Protein AF-A0A734VFA7-F1 (afdb_monomer_lite)

pLDDT: mean 78.14, std 20.16, range [33.31, 98.0]

Structure (mmCIF, N/CA/C/O backbone):
data_AF-A0A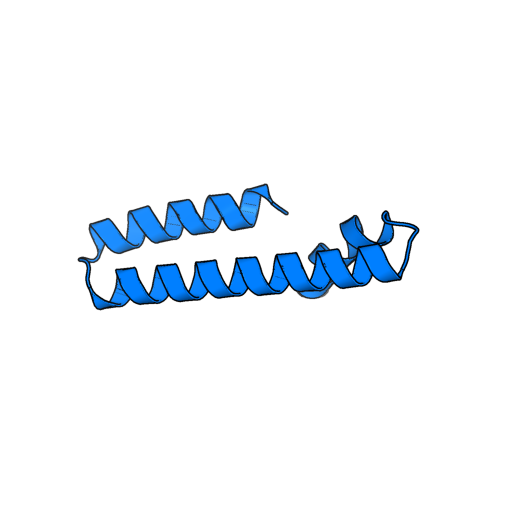734VFA7-F1
#
_entry.id   AF-A0A734VFA7-F1
#
loop_
_atom_site.group_PDB
_atom_site.id
_atom_site.type_symbol
_atom_site.label_atom_id
_atom_site.label_alt_id
_atom_site.label_comp_id
_atom_site.label_asym_id
_atom_site.label_entity_id
_atom_site.label_seq_id
_atom_site.pdbx_PDB_ins_code
_atom_site.Cartn_x
_atom_site.Cartn_y
_atom_site.Cartn_z
_atom_site.occupancy
_atom_site.B_iso_or_equiv
_atom_site.auth_seq_id
_atom_site.auth_comp_id
_atom_site.auth_asym_id
_atom_site.auth_atom_id
_atom_site.pdbx_PDB_model_num
ATOM 1 N N . MET A 1 1 ? 10.614 35.988 -0.028 1.00 33.31 1 MET A N 1
ATOM 2 C CA . MET A 1 1 ? 9.431 35.569 -0.805 1.00 33.31 1 MET A CA 1
ATOM 3 C C . MET A 1 1 ? 9.546 34.070 -0.993 1.00 33.31 1 MET A C 1
ATOM 5 O O . MET A 1 1 ? 10.521 33.631 -1.583 1.00 33.31 1 MET A O 1
ATOM 9 N N . LEU A 1 2 ? 8.661 33.310 -0.349 1.00 34.25 2 LEU A N 1
ATOM 10 C CA . LEU A 1 2 ? 8.683 31.847 -0.326 1.00 34.25 2 LEU A CA 1
ATOM 11 C C . LEU A 1 2 ? 8.197 31.344 -1.687 1.00 34.25 2 LEU A C 1
ATOM 13 O O . LEU A 1 2 ? 7.026 31.504 -2.023 1.00 34.25 2 LEU A O 1
ATOM 17 N N . THR A 1 3 ? 9.108 30.823 -2.501 1.00 38.88 3 THR A N 1
ATOM 18 C CA . THR A 1 3 ? 8.775 30.210 -3.784 1.00 38.88 3 THR A CA 1
ATOM 19 C C . THR A 1 3 ? 7.971 28.942 -3.518 1.00 38.88 3 THR A C 1
ATOM 21 O O . THR A 1 3 ? 8.451 28.027 -2.854 1.00 38.88 3 THR A O 1
ATOM 24 N N . ASN A 1 4 ? 6.734 28.923 -4.019 1.00 45.03 4 ASN A N 1
ATOM 25 C CA . ASN A 1 4 ? 5.861 27.758 -4.060 1.00 45.03 4 ASN A CA 1
ATOM 26 C C . ASN A 1 4 ? 6.626 26.568 -4.649 1.00 45.03 4 ASN A C 1
ATOM 28 O O . ASN A 1 4 ? 6.870 26.523 -5.855 1.00 45.03 4 ASN A O 1
ATOM 32 N N . ALA A 1 5 ? 6.989 25.607 -3.799 1.00 45.41 5 ALA A N 1
ATOM 33 C CA . ALA A 1 5 ? 7.328 24.270 -4.244 1.00 45.41 5 ALA A CA 1
ATOM 34 C C . ALA A 1 5 ? 6.058 23.704 -4.887 1.00 45.41 5 ALA A C 1
ATOM 36 O O . ALA A 1 5 ? 5.090 23.374 -4.200 1.00 45.41 5 ALA A O 1
ATOM 37 N N . ASN A 1 6 ? 6.032 23.724 -6.221 1.00 47.56 6 ASN A N 1
ATOM 38 C CA . ASN A 1 6 ? 5.017 23.068 -7.026 1.00 47.56 6 ASN A CA 1
ATOM 39 C C . ASN A 1 6 ? 4.747 21.685 -6.438 1.00 47.56 6 ASN A C 1
ATOM 41 O O . ASN A 1 6 ? 5.689 20.958 -6.132 1.00 47.56 6 ASN A O 1
ATOM 45 N N . LYS A 1 7 ? 3.461 21.354 -6.288 1.00 46.66 7 LYS A N 1
ATOM 46 C CA . LYS A 1 7 ? 2.973 20.000 -6.029 1.00 46.66 7 LYS A CA 1
ATOM 47 C C . LYS A 1 7 ? 3.745 19.029 -6.919 1.00 46.66 7 LYS A C 1
ATOM 49 O O . LYS A 1 7 ? 3.457 18.936 -8.107 1.00 46.66 7 LYS A O 1
ATOM 54 N N . ILE A 1 8 ? 4.726 18.348 -6.342 1.00 46.81 8 ILE A N 1
ATOM 55 C CA . ILE A 1 8 ? 5.349 17.190 -6.961 1.00 46.81 8 ILE A CA 1
ATOM 56 C C . ILE A 1 8 ? 4.237 16.145 -6.937 1.00 46.81 8 ILE A C 1
ATOM 58 O O . ILE A 1 8 ? 3.833 15.697 -5.862 1.00 46.81 8 ILE A O 1
ATOM 62 N N . ASN A 1 9 ? 3.634 15.859 -8.092 1.00 48.94 9 ASN A N 1
ATOM 63 C CA . ASN A 1 9 ? 2.660 14.778 -8.153 1.00 48.94 9 ASN A CA 1
ATOM 64 C C . ASN A 1 9 ? 3.425 13.489 -7.852 1.00 48.94 9 ASN A C 1
ATOM 66 O O . ASN A 1 9 ? 4.553 13.340 -8.308 1.00 48.94 9 ASN A O 1
ATOM 70 N N . ALA A 1 10 ? 2.842 12.547 -7.109 1.00 50.28 10 ALA A N 1
ATOM 71 C CA . ALA A 1 10 ? 3.506 11.269 -6.822 1.00 50.28 10 ALA A CA 1
ATOM 72 C C . ALA A 1 10 ? 4.037 10.597 -8.109 1.00 50.28 10 ALA A C 1
ATOM 74 O O . ALA A 1 10 ? 5.116 10.018 -8.112 1.00 50.28 10 ALA A O 1
ATOM 75 N N . VAL A 1 11 ? 3.329 10.797 -9.229 1.00 48.00 11 VAL A N 1
ATOM 76 C CA . VAL A 1 11 ? 3.731 10.407 -10.590 1.00 48.00 11 VAL A CA 1
ATOM 77 C C . VAL A 1 11 ? 5.120 10.937 -10.988 1.00 48.00 11 VAL A C 1
ATOM 79 O O . VAL A 1 11 ? 5.897 10.182 -11.564 1.00 48.00 11 VAL A O 1
ATOM 82 N N . ASP A 1 12 ? 5.464 12.182 -10.640 1.00 46.06 12 ASP A N 1
ATOM 83 C CA . ASP A 1 12 ? 6.758 12.804 -10.964 1.00 46.06 12 ASP A CA 1
ATOM 84 C C . ASP A 1 12 ? 7.921 12.159 -10.178 1.00 46.06 12 ASP A C 1
ATOM 86 O O . ASP A 1 12 ? 9.034 12.015 -10.701 1.00 46.06 12 ASP A O 1
ATOM 90 N N . VAL A 1 13 ? 7.665 11.703 -8.943 1.00 53.06 13 VAL A N 1
ATOM 91 C CA . VAL A 1 13 ? 8.656 10.977 -8.123 1.00 53.06 13 VAL A CA 1
ATOM 92 C C . VAL A 1 13 ? 8.947 9.607 -8.733 1.00 53.06 13 VAL A C 1
ATOM 94 O O . VAL A 1 13 ? 10.111 9.283 -8.974 1.00 53.06 13 VAL A O 1
ATOM 97 N N . PHE A 1 14 ? 7.903 8.856 -9.107 1.00 51.59 14 PHE A N 1
ATOM 98 C CA . PHE A 1 14 ? 8.056 7.558 -9.775 1.00 51.59 14 PHE A CA 1
ATOM 99 C C . PHE A 1 14 ? 8.833 7.672 -11.092 1.00 51.59 14 PHE A C 1
ATOM 101 O O . PHE A 1 14 ? 9.694 6.841 -11.379 1.00 51.59 14 PHE A O 1
ATOM 108 N N . THR A 1 15 ? 8.606 8.729 -11.878 1.00 53.94 15 THR A N 1
ATOM 109 C CA . THR A 1 15 ? 9.332 8.920 -13.142 1.00 53.94 15 THR A CA 1
ATOM 110 C C . THR A 1 15 ? 10.812 9.257 -12.970 1.00 53.94 15 THR A C 1
ATOM 112 O O . THR A 1 15 ? 11.580 9.024 -13.899 1.00 53.94 15 THR A O 1
ATOM 115 N N . THR A 1 16 ? 11.254 9.761 -11.813 1.00 57.50 16 THR A N 1
ATOM 116 C CA . THR A 1 16 ? 12.647 10.211 -11.641 1.00 57.50 16 THR A CA 1
ATOM 117 C C . THR A 1 16 ? 13.623 9.029 -11.571 1.00 57.50 16 THR A C 1
ATOM 119 O O . THR A 1 16 ? 14.602 9.010 -12.315 1.00 57.50 16 THR A O 1
ATOM 122 N N . GLY A 1 17 ? 13.335 7.987 -10.784 1.00 57.59 17 G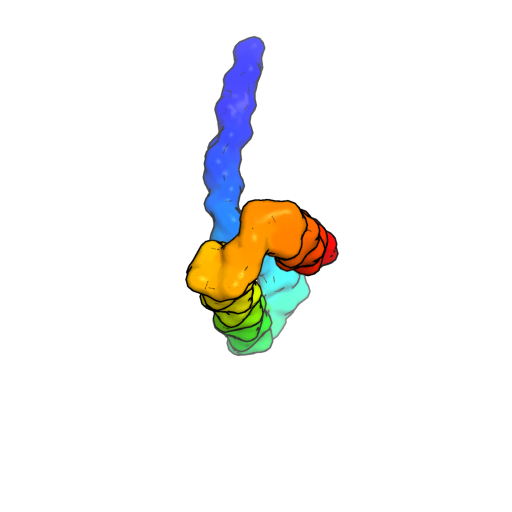LY A N 1
ATOM 123 C CA . GLY A 1 17 ? 14.150 6.758 -10.776 1.00 57.59 17 GLY A CA 1
ATOM 124 C C . GLY A 1 17 ? 14.038 5.966 -12.085 1.00 57.59 17 GLY A C 1
ATOM 125 O O . GLY A 1 17 ? 15.017 5.422 -12.591 1.00 57.59 17 GLY A O 1
ATOM 126 N N . ILE A 1 18 ? 12.856 5.986 -12.699 1.00 57.09 18 ILE A N 1
ATOM 127 C CA . ILE A 1 18 ? 12.581 5.324 -13.978 1.00 57.09 18 ILE A CA 1
ATOM 128 C C . ILE A 1 18 ? 13.293 6.025 -15.141 1.00 57.09 18 ILE A C 1
ATOM 130 O O . ILE A 1 18 ? 13.723 5.367 -16.082 1.00 57.09 18 ILE A O 1
ATOM 134 N N . SER A 1 19 ? 13.521 7.338 -15.046 1.00 57.78 19 SER A N 1
ATOM 135 C CA . SER A 1 19 ? 14.310 8.092 -16.026 1.00 57.78 19 SER A CA 1
ATOM 136 C C . SER A 1 19 ? 15.797 7.715 -16.039 1.00 57.78 19 SER A C 1
ATOM 138 O O . SER A 1 19 ? 16.480 7.991 -17.022 1.00 57.78 19 SER A O 1
ATOM 140 N N . MET A 1 20 ? 16.294 7.047 -14.986 1.00 64.19 20 MET A N 1
ATOM 141 C CA . MET A 1 20 ? 17.641 6.462 -14.959 1.00 64.19 20 MET A CA 1
ATOM 142 C C . MET A 1 20 ? 17.715 5.100 -15.673 1.00 64.19 20 MET A C 1
ATOM 144 O O . MET A 1 20 ? 18.812 4.607 -15.946 1.00 64.19 20 MET A O 1
ATOM 148 N N . VAL A 1 21 ? 16.571 4.482 -15.988 1.00 73.69 21 VAL A N 1
ATOM 149 C CA . VAL A 1 21 ? 16.495 3.265 -16.801 1.00 73.69 21 VAL A CA 1
ATOM 150 C C . VAL A 1 21 ? 16.514 3.680 -18.269 1.00 73.69 21 VAL A C 1
ATOM 152 O O . VAL A 1 21 ? 15.524 4.150 -18.820 1.00 73.69 21 VAL A O 1
ATOM 155 N N . ASN A 1 22 ? 17.670 3.511 -18.911 1.00 75.69 22 ASN A N 1
ATOM 156 C CA . ASN A 1 22 ? 17.872 3.951 -20.295 1.00 75.69 22 ASN A CA 1
ATOM 157 C C . ASN A 1 22 ? 17.023 3.176 -21.315 1.00 75.69 22 ASN A C 1
ATOM 159 O O . ASN A 1 22 ? 16.731 3.694 -22.393 1.00 75.69 22 ASN A O 1
ATOM 163 N N . ASP A 1 23 ? 16.649 1.934 -20.999 1.00 87.25 23 ASP A N 1
ATOM 164 C CA . ASP A 1 23 ? 15.768 1.145 -21.851 1.00 87.25 23 ASP A CA 1
ATOM 165 C C . ASP A 1 23 ? 14.307 1.540 -21.622 1.00 87.25 23 ASP A C 1
ATOM 167 O O . ASP A 1 23 ? 13.745 1.344 -20.543 1.00 87.25 23 ASP A O 1
ATOM 171 N N . LYS A 1 24 ? 13.691 2.106 -22.659 1.00 80.88 24 LYS A N 1
ATOM 172 C CA . LYS A 1 24 ? 12.348 2.683 -22.577 1.00 80.88 24 LYS A CA 1
ATOM 173 C C . LYS A 1 24 ? 11.277 1.638 -22.257 1.00 80.88 24 LYS A C 1
ATOM 175 O O . LYS A 1 24 ? 10.360 1.935 -21.493 1.00 80.88 24 LYS A O 1
ATOM 180 N N . ASP A 1 25 ? 11.385 0.439 -22.818 1.00 84.38 25 ASP A N 1
ATOM 181 C CA . ASP A 1 25 ? 10.393 -0.616 -22.599 1.00 84.38 25 ASP A CA 1
ATOM 182 C C . ASP A 1 25 ? 10.487 -1.154 -21.166 1.00 84.38 25 ASP A C 1
ATOM 184 O O . ASP A 1 25 ? 9.468 -1.327 -20.492 1.00 84.38 25 ASP A O 1
ATOM 188 N N . THR A 1 26 ? 11.707 -1.301 -20.647 1.00 85.69 26 THR A N 1
ATOM 189 C CA . THR A 1 26 ? 11.962 -1.629 -19.239 1.00 85.69 26 THR A CA 1
ATOM 190 C C . THR A 1 26 ? 11.437 -0.531 -18.315 1.00 85.69 26 THR A C 1
ATOM 192 O O . THR A 1 26 ? 10.772 -0.832 -17.328 1.00 85.69 26 THR A O 1
ATOM 195 N N . ALA A 1 27 ? 11.666 0.743 -18.636 1.00 81.75 27 ALA A N 1
ATOM 196 C CA . ALA A 1 27 ? 11.167 1.874 -17.856 1.00 81.75 27 ALA A CA 1
ATOM 197 C C . ALA A 1 27 ? 9.626 1.885 -17.754 1.00 81.75 27 ALA A C 1
ATOM 199 O O . ALA A 1 27 ? 9.063 2.089 -16.672 1.00 81.75 27 ALA A O 1
ATOM 200 N N . ILE A 1 28 ? 8.935 1.604 -18.865 1.00 84.62 28 ILE A N 1
ATOM 201 C CA . ILE A 1 28 ? 7.470 1.473 -18.906 1.00 84.62 28 ILE A CA 1
ATOM 202 C C . ILE A 1 28 ? 7.009 0.280 -18.062 1.00 84.62 28 ILE A C 1
ATOM 204 O O . ILE A 1 28 ? 6.087 0.423 -17.259 1.00 84.62 28 ILE A O 1
ATOM 208 N N . LEU A 1 29 ? 7.665 -0.876 -18.197 1.00 88.12 29 LEU A N 1
ATOM 209 C CA . LEU A 1 29 ? 7.337 -2.071 -17.420 1.00 88.12 29 LEU A CA 1
ATOM 210 C C . LEU A 1 29 ? 7.490 -1.836 -15.911 1.00 88.12 29 LEU A C 1
ATOM 212 O O . LEU A 1 29 ? 6.609 -2.209 -15.139 1.00 88.12 29 LEU A O 1
ATOM 216 N N . ILE A 1 30 ? 8.583 -1.199 -15.486 1.00 86.69 30 ILE A N 1
ATOM 217 C CA . ILE A 1 30 ? 8.817 -0.879 -14.072 1.00 86.69 30 ILE A CA 1
ATOM 218 C C . ILE A 1 30 ? 7.778 0.122 -13.557 1.00 86.69 30 ILE A C 1
ATOM 220 O O . ILE A 1 30 ? 7.271 -0.057 -12.451 1.00 86.69 30 ILE A O 1
ATOM 224 N N . SER A 1 31 ? 7.400 1.120 -14.364 1.00 82.50 31 SER A N 1
ATOM 225 C CA . SER A 1 31 ? 6.331 2.070 -14.007 1.00 82.50 31 SER A CA 1
ATOM 226 C C . SER A 1 31 ? 5.020 1.342 -13.724 1.00 82.50 31 SER A C 1
ATOM 228 O O . SER A 1 31 ? 4.380 1.573 -12.701 1.00 82.50 31 SER A O 1
ATOM 230 N N . ASP A 1 32 ? 4.634 0.437 -14.622 1.00 87.19 32 ASP A N 1
ATOM 231 C CA . ASP A 1 32 ? 3.398 -0.331 -14.502 1.00 87.19 32 ASP A CA 1
ATOM 232 C C . ASP A 1 32 ? 3.414 -1.269 -13.283 1.00 87.19 32 ASP A C 1
ATOM 234 O O . ASP A 1 32 ? 2.427 -1.351 -12.550 1.00 87.19 32 ASP A O 1
ATOM 238 N N . LEU A 1 33 ? 4.546 -1.930 -13.015 1.00 89.62 33 LEU A N 1
ATOM 239 C CA . LEU A 1 33 ? 4.715 -2.777 -11.831 1.00 89.62 33 LEU A CA 1
ATOM 240 C C . LEU A 1 33 ? 4.577 -1.978 -10.529 1.00 89.62 33 LEU A C 1
ATOM 242 O O . LEU A 1 33 ? 3.864 -2.414 -9.627 1.00 89.62 33 LEU A O 1
ATOM 246 N N . MET A 1 34 ? 5.203 -0.802 -10.443 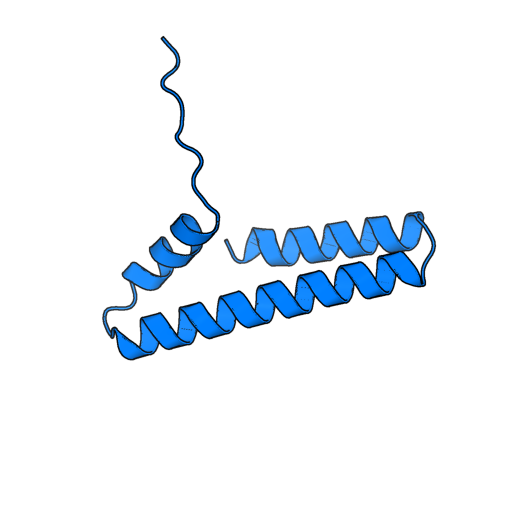1.00 85.88 34 MET A N 1
ATOM 247 C CA . MET A 1 34 ? 5.128 0.054 -9.252 1.00 85.88 34 MET A CA 1
ATOM 248 C C . MET A 1 34 ? 3.714 0.590 -9.018 1.00 85.88 34 MET A C 1
ATOM 250 O O . MET A 1 34 ? 3.232 0.590 -7.885 1.00 85.88 34 MET A O 1
ATOM 254 N N . LEU A 1 35 ? 3.010 0.982 -10.084 1.00 86.31 35 LEU A N 1
ATOM 255 C CA . LEU A 1 35 ? 1.615 1.422 -9.991 1.00 86.31 35 LEU A CA 1
ATOM 256 C C . LEU A 1 35 ? 0.684 0.291 -9.541 1.00 86.31 35 LEU A C 1
ATOM 258 O O . LEU A 1 35 ? -0.175 0.513 -8.686 1.00 86.31 35 LEU A O 1
ATOM 262 N N . ARG A 1 36 ? 0.857 -0.923 -10.083 1.00 90.50 36 ARG A N 1
ATOM 263 C CA . ARG A 1 36 ? 0.084 -2.100 -9.657 1.00 90.50 36 ARG A CA 1
ATOM 264 C C . ARG A 1 36 ? 0.336 -2.438 -8.195 1.00 90.50 36 ARG A C 1
ATOM 266 O O . ARG A 1 36 ? -0.622 -2.614 -7.450 1.00 90.50 36 ARG A O 1
ATOM 273 N N . PHE A 1 37 ? 1.596 -2.445 -7.776 1.00 89.19 37 PHE A N 1
ATOM 274 C CA . PHE A 1 37 ? 1.960 -2.697 -6.388 1.00 89.19 37 PHE A CA 1
ATOM 275 C C . PHE A 1 37 ? 1.356 -1.655 -5.430 1.00 89.19 37 PHE A C 1
ATOM 277 O O . PHE A 1 37 ? 0.746 -2.018 -4.426 1.00 89.19 37 PHE A O 1
ATOM 284 N N . GLY A 1 38 ? 1.441 -0.362 -5.767 1.00 90.19 38 GLY A N 1
ATOM 285 C CA . GLY A 1 38 ? 0.823 0.703 -4.971 1.00 90.19 38 GLY A CA 1
ATOM 286 C C . GLY A 1 38 ? -0.698 0.557 -4.852 1.00 90.19 38 GLY A C 1
ATOM 287 O O . GLY A 1 38 ? -1.256 0.783 -3.781 1.00 90.19 38 GLY A O 1
ATOM 288 N N . LYS A 1 39 ? -1.366 0.120 -5.926 1.00 92.19 39 LYS A N 1
ATOM 289 C CA . LYS A 1 39 ? -2.805 -0.168 -5.914 1.00 92.19 39 LYS A CA 1
ATOM 290 C C . LYS A 1 39 ? -3.152 -1.351 -5.002 1.00 92.19 39 LYS A C 1
ATOM 292 O O . LYS A 1 39 ? -4.101 -1.255 -4.232 1.00 92.19 39 LYS A O 1
ATOM 297 N N . GLU A 1 40 ? -2.401 -2.448 -5.074 1.00 95.19 40 GLU A N 1
ATOM 298 C CA . GLU A 1 40 ? -2.629 -3.627 -4.224 1.00 95.19 40 GLU A CA 1
ATOM 299 C C . GLU A 1 40 ? -2.427 -3.305 -2.735 1.00 95.19 40 GLU A C 1
ATOM 301 O O . GLU A 1 40 ? -3.193 -3.768 -1.886 1.00 95.19 40 GLU A O 1
ATOM 306 N N . LEU A 1 41 ? -1.447 -2.455 -2.409 1.00 93.31 41 LEU A N 1
ATOM 307 C CA . LEU A 1 41 ? -1.267 -1.952 -1.049 1.00 93.31 41 LEU A CA 1
ATOM 308 C C . LEU A 1 41 ? -2.452 -1.100 -0.581 1.00 93.31 41 LEU A C 1
ATOM 310 O O . LEU A 1 41 ? -2.936 -1.308 0.531 1.00 93.31 41 LEU A O 1
ATOM 314 N N . ASP A 1 42 ? -2.958 -0.189 -1.409 1.00 92.94 42 ASP A N 1
ATOM 315 C CA . ASP A 1 42 ? -4.135 0.620 -1.063 1.00 92.94 42 ASP A CA 1
ATOM 316 C C . ASP A 1 42 ? -5.379 -0.258 -0.817 1.00 92.94 42 ASP A C 1
ATOM 318 O O . ASP A 1 42 ? -6.072 -0.111 0.194 1.00 92.94 42 ASP A O 1
ATOM 322 N N . GLU A 1 43 ? -5.604 -1.264 -1.670 1.00 97.06 43 GLU A N 1
ATOM 323 C CA . GLU A 1 43 ? -6.672 -2.255 -1.483 1.00 97.06 43 GLU A CA 1
ATOM 324 C C . GLU A 1 43 ? -6.507 -3.034 -0.168 1.00 97.06 43 GLU A C 1
ATOM 326 O O . GLU A 1 43 ? -7.486 -3.254 0.552 1.00 97.06 43 GLU A O 1
ATOM 331 N N . SER A 1 44 ? -5.276 -3.411 0.194 1.00 96.50 44 SER A N 1
ATOM 332 C CA . SER A 1 44 ? -4.999 -4.101 1.460 1.00 96.50 44 SER A CA 1
ATOM 333 C C . SER A 1 44 ? -5.350 -3.245 2.686 1.00 96.50 44 SER A C 1
ATOM 335 O O . SER A 1 44 ? -5.947 -3.746 3.644 1.00 96.50 44 SER A O 1
ATOM 337 N N . VAL A 1 45 ? -5.077 -1.936 2.630 1.00 96.75 45 VAL A N 1
ATOM 338 C CA . VAL A 1 45 ? -5.432 -0.976 3.687 1.00 96.75 45 VAL A CA 1
ATOM 339 C C . VAL A 1 45 ? -6.949 -0.867 3.824 1.00 96.75 45 VAL A C 1
ATOM 341 O O . VAL A 1 45 ? -7.462 -0.900 4.945 1.00 96.75 45 VAL A O 1
ATOM 344 N N . ALA A 1 46 ? -7.680 -0.812 2.707 1.00 97.12 46 ALA A N 1
ATOM 345 C CA . ALA A 1 46 ? -9.143 -0.777 2.712 1.00 97.12 46 ALA A CA 1
ATOM 346 C C . ALA A 1 46 ? -9.760 -2.049 3.325 1.00 97.12 46 ALA A C 1
ATOM 348 O O . ALA A 1 46 ? -10.747 -1.975 4.063 1.00 97.12 46 ALA A O 1
ATOM 349 N N . VAL A 1 47 ? -9.166 -3.223 3.071 1.00 98.00 47 VAL A N 1
ATOM 350 C CA . VAL A 1 47 ? -9.616 -4.486 3.679 1.00 98.00 47 VAL A CA 1
ATOM 351 C C . VAL A 1 47 ? -9.498 -4.429 5.199 1.00 98.00 47 VAL A C 1
ATOM 353 O O . VAL A 1 47 ? -10.485 -4.724 5.877 1.00 98.00 47 VAL A O 1
ATOM 356 N N . VAL A 1 48 ? -8.343 -4.016 5.730 1.00 97.56 48 VAL A N 1
ATOM 357 C CA . VAL A 1 48 ? -8.129 -3.908 7.183 1.00 97.56 48 VAL A CA 1
ATOM 358 C C . VAL A 1 48 ? -9.066 -2.864 7.788 1.00 97.56 48 VAL A C 1
ATOM 360 O O . VAL A 1 48 ? -9.747 -3.164 8.764 1.00 97.56 48 VAL A O 1
ATOM 363 N N . GLN A 1 49 ? -9.215 -1.697 7.152 1.00 96.75 49 GLN A N 1
ATOM 364 C CA . GLN A 1 49 ? -10.148 -0.656 7.601 1.00 96.75 49 GLN A CA 1
ATOM 365 C C . GLN A 1 49 ? -11.591 -1.166 7.748 1.00 96.75 49 GLN A C 1
ATOM 367 O O . GLN A 1 49 ? -12.324 -0.721 8.626 1.00 96.75 49 GLN A O 1
ATOM 372 N N . SER A 1 50 ? -12.016 -2.081 6.872 1.00 97.56 50 SER A N 1
ATOM 373 C CA . SER A 1 50 ? -13.386 -2.606 6.865 1.00 97.56 50 SER A CA 1
ATOM 374 C C . SER A 1 50 ? -13.638 -3.760 7.843 1.00 97.56 50 SER A C 1
ATOM 376 O O . SER A 1 50 ? -14.799 -4.099 8.080 1.00 97.56 50 SER A O 1
ATOM 378 N N . ARG A 1 51 ? -12.585 -4.405 8.365 1.00 97.38 51 ARG A N 1
ATOM 379 C CA . ARG A 1 51 ? -12.690 -5.680 9.105 1.00 97.38 51 ARG A CA 1
ATOM 380 C C . ARG A 1 51 ? -12.079 -5.663 10.501 1.00 97.38 51 ARG A C 1
ATOM 382 O O . ARG A 1 51 ? -12.447 -6.520 11.300 1.00 97.38 51 ARG A O 1
ATOM 389 N N . CYS A 1 52 ? -11.162 -4.744 10.763 1.00 97.44 52 CYS A N 1
ATOM 390 C CA . CYS A 1 52 ? -10.396 -4.657 11.998 1.00 97.44 52 CYS A CA 1
ATOM 391 C C . CYS A 1 52 ? -10.809 -3.429 12.812 1.00 97.44 52 CYS A C 1
ATOM 393 O O . CYS A 1 52 ? -11.495 -2.534 12.307 1.00 97.44 52 CYS A O 1
ATOM 395 N N . ASP A 1 53 ? -10.405 -3.396 14.078 1.00 97.56 53 ASP A N 1
ATOM 396 C CA . ASP A 1 53 ? -10.615 -2.221 14.921 1.00 97.56 53 ASP A CA 1
ATOM 397 C C . ASP A 1 53 ? -9.648 -1.071 14.578 1.00 97.56 53 ASP A C 1
ATOM 399 O O . ASP A 1 53 ? -8.770 -1.180 13.718 1.00 97.56 53 ASP A O 1
ATOM 403 N N . GLU A 1 54 ? -9.857 0.081 15.217 1.00 96.38 54 GLU A N 1
ATOM 404 C CA . GLU A 1 54 ? -9.097 1.299 14.930 1.00 96.38 54 GLU A CA 1
ATOM 405 C C . GLU A 1 54 ? -7.607 1.169 15.286 1.00 96.38 54 GLU A C 1
ATOM 407 O O . GLU A 1 54 ? -6.765 1.712 14.565 1.00 96.38 54 GLU A O 1
ATOM 412 N N . ASP A 1 55 ? -7.273 0.425 16.344 1.00 97.38 55 ASP A N 1
ATOM 413 C CA . ASP A 1 55 ? -5.891 0.241 16.788 1.00 97.38 55 ASP A CA 1
ATOM 414 C C . ASP A 1 55 ? -5.130 -0.656 15.800 1.00 97.38 55 ASP A C 1
ATOM 416 O O . ASP A 1 55 ? -4.033 -0.302 15.350 1.00 97.38 55 ASP A O 1
ATOM 420 N N . GLU A 1 56 ? -5.741 -1.768 15.380 1.00 97.06 56 GLU A N 1
ATOM 421 C CA . GLU A 1 56 ? -5.209 -2.655 14.339 1.00 97.06 56 GLU A CA 1
ATOM 422 C C . GLU A 1 56 ? -5.055 -1.928 12.995 1.00 97.06 56 GLU A C 1
ATOM 424 O O . GLU A 1 56 ? -4.003 -2.009 12.347 1.00 97.06 56 GLU A O 1
ATOM 429 N N . PHE A 1 57 ? -6.079 -1.174 12.583 1.00 97.75 57 PHE A N 1
ATOM 430 C CA . PHE A 1 57 ? -6.048 -0.400 11.344 1.00 97.75 57 PHE A CA 1
ATOM 431 C C . PHE A 1 57 ? -4.925 0.634 11.346 1.00 97.75 57 PHE A C 1
ATOM 433 O O . PHE A 1 57 ? -4.209 0.771 10.349 1.00 97.75 57 PHE A O 1
ATOM 440 N N . LYS A 1 58 ? -4.746 1.354 12.456 1.00 96.75 58 LYS A N 1
ATOM 441 C CA . LYS A 1 58 ? -3.717 2.385 12.571 1.00 96.75 58 LYS A CA 1
ATOM 442 C C . LYS A 1 58 ? -2.316 1.795 12.426 1.00 96.75 58 LYS A C 1
ATOM 444 O O . LYS A 1 58 ? -1.543 2.298 11.611 1.00 96.75 58 LYS A O 1
ATOM 449 N N . VAL A 1 59 ? -2.017 0.713 13.148 1.00 97.44 59 VAL A N 1
ATOM 450 C CA . VAL A 1 59 ? -0.710 0.036 13.069 1.00 97.44 59 VAL A CA 1
ATOM 451 C C . VAL A 1 59 ? -0.452 -0.483 11.653 1.00 97.44 59 VAL A C 1
ATOM 453 O O . VAL A 1 59 ? 0.634 -0.286 11.106 1.00 97.44 59 VAL A O 1
ATOM 456 N N . TYR A 1 60 ? -1.456 -1.098 11.022 1.00 97.06 60 TYR A N 1
ATOM 457 C CA . TYR A 1 60 ? -1.316 -1.615 9.662 1.00 97.06 60 TYR A CA 1
ATOM 458 C C . TYR A 1 60 ? -1.092 -0.503 8.631 1.00 97.06 60 TYR A C 1
ATOM 460 O O . TYR A 1 60 ? -0.197 -0.595 7.789 1.00 97.06 60 TYR A O 1
ATOM 46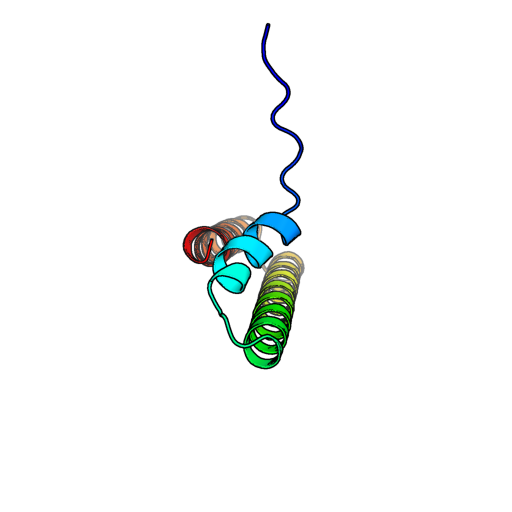8 N N . ARG A 1 61 ? -1.871 0.580 8.712 1.00 94.56 61 ARG A N 1
ATOM 469 C CA . ARG A 1 61 ? -1.737 1.736 7.821 1.00 94.56 61 ARG A CA 1
ATOM 470 C C . ARG A 1 61 ? -0.366 2.397 7.952 1.00 94.56 61 ARG A C 1
ATOM 472 O O . ARG A 1 61 ? 0.200 2.798 6.937 1.00 94.56 61 ARG A O 1
ATOM 479 N N . GLU A 1 62 ? 0.164 2.518 9.168 1.00 95.25 62 GLU A N 1
ATOM 480 C CA . GLU A 1 62 ? 1.518 3.032 9.402 1.00 95.25 62 GLU A CA 1
ATOM 481 C C . GLU A 1 62 ? 2.571 2.132 8.740 1.00 95.25 62 GLU A C 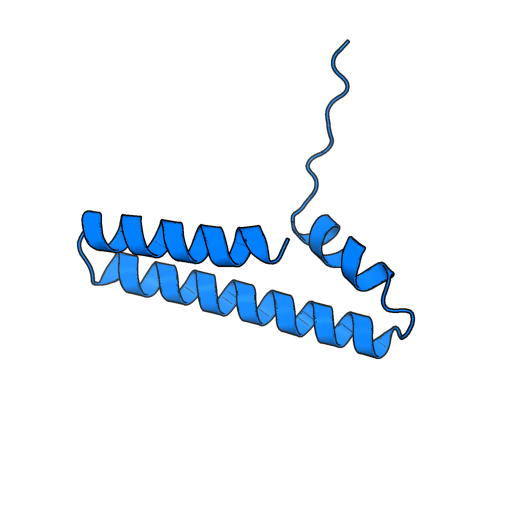1
ATOM 483 O O . GLU A 1 62 ? 3.441 2.640 8.032 1.00 95.25 62 GLU A O 1
ATOM 488 N N . ALA A 1 63 ? 2.448 0.807 8.871 1.00 94.31 63 ALA A N 1
ATOM 489 C CA . ALA A 1 63 ? 3.352 -0.142 8.218 1.00 94.31 63 ALA A CA 1
ATOM 490 C C . ALA A 1 63 ? 3.309 -0.044 6.681 1.00 94.31 63 ALA A C 1
ATOM 492 O O . ALA A 1 63 ? 4.357 0.018 6.041 1.00 94.31 63 ALA A O 1
ATOM 493 N N . VAL A 1 64 ? 2.117 0.035 6.077 1.00 93.19 64 VAL A N 1
ATOM 494 C CA . VAL A 1 64 ? 1.980 0.234 4.621 1.00 93.19 64 VAL A CA 1
ATOM 495 C C . VAL A 1 64 ? 2.547 1.590 4.195 1.00 93.19 64 VAL A C 1
ATOM 497 O O . VAL A 1 64 ? 3.239 1.675 3.181 1.00 93.19 64 VAL A O 1
ATOM 500 N N . GLY A 1 65 ? 2.320 2.639 4.988 1.00 90.94 65 GLY A N 1
ATOM 501 C CA . GLY A 1 65 ? 2.894 3.963 4.756 1.00 90.94 65 GLY A CA 1
ATOM 502 C C . GLY A 1 65 ? 4.425 3.960 4.762 1.00 90.94 65 GLY A C 1
ATOM 503 O O . GLY A 1 65 ? 5.026 4.624 3.922 1.00 90.94 65 GLY A O 1
ATOM 504 N N . LEU A 1 66 ? 5.054 3.179 5.647 1.00 90.56 66 LEU A N 1
ATOM 505 C CA . LEU A 1 66 ? 6.506 2.975 5.653 1.00 90.56 66 LEU A CA 1
ATOM 506 C C . LEU A 1 66 ? 6.974 2.230 4.401 1.00 90.56 66 LEU A C 1
ATOM 508 O O . LEU A 1 66 ? 7.902 2.691 3.753 1.00 90.56 66 LEU A O 1
ATOM 512 N N . ILE A 1 67 ? 6.300 1.148 3.999 1.00 87.38 67 ILE A N 1
ATOM 513 C CA . ILE A 1 67 ? 6.642 0.399 2.775 1.00 87.38 67 ILE A CA 1
ATOM 514 C C . ILE A 1 67 ? 6.572 1.308 1.541 1.00 87.38 67 ILE A C 1
ATOM 516 O O . ILE A 1 67 ? 7.480 1.306 0.712 1.00 87.38 67 ILE A O 1
ATOM 520 N N . MET A 1 68 ? 5.510 2.109 1.423 1.00 82.56 68 MET A N 1
ATOM 521 C CA . MET A 1 68 ? 5.357 3.062 0.322 1.00 82.56 68 MET A CA 1
ATOM 522 C C . MET A 1 68 ? 6.344 4.229 0.419 1.00 82.56 68 MET A C 1
ATOM 524 O O . MET A 1 68 ? 6.728 4.762 -0.612 1.00 82.56 68 MET A O 1
ATOM 528 N N . GLY A 1 69 ? 6.735 4.630 1.631 1.00 79.25 69 GLY A N 1
ATOM 529 C CA . GLY A 1 69 ? 7.670 5.722 1.896 1.00 79.25 69 GLY A CA 1
ATOM 530 C C . GLY A 1 69 ? 9.142 5.358 1.699 1.00 79.25 69 GLY A C 1
ATOM 531 O O . GLY A 1 69 ? 9.907 6.195 1.242 1.00 79.25 69 GLY A O 1
ATOM 532 N N . GLU A 1 70 ? 9.540 4.128 2.028 1.00 69.94 70 GLU A N 1
ATOM 533 C CA . GLU A 1 70 ? 10.914 3.620 1.879 1.00 69.94 70 GLU A CA 1
ATOM 534 C C . GLU A 1 70 ? 11.228 3.159 0.450 1.00 69.94 70 GLU A C 1
ATOM 536 O O . GLU A 1 70 ? 12.394 3.072 0.074 1.00 69.94 70 GLU A O 1
ATOM 541 N N . MET A 1 71 ? 10.204 2.874 -0.362 1.00 59.75 71 MET A N 1
ATOM 542 C CA . MET A 1 71 ? 10.366 2.649 -1.803 1.00 59.75 71 MET A CA 1
ATOM 543 C C . MET A 1 71 ? 10.510 3.941 -2.626 1.00 59.75 71 MET A C 1
ATOM 545 O O . MET A 1 71 ? 10.762 3.838 -3.829 1.00 59.75 71 MET A O 1
ATOM 549 N N . LEU A 1 72 ? 10.332 5.120 -2.012 1.00 50.88 72 LEU A N 1
ATOM 550 C CA . LEU A 1 72 ? 10.452 6.440 -2.651 1.00 50.88 72 LEU A CA 1
ATOM 551 C C . LEU A 1 72 ? 1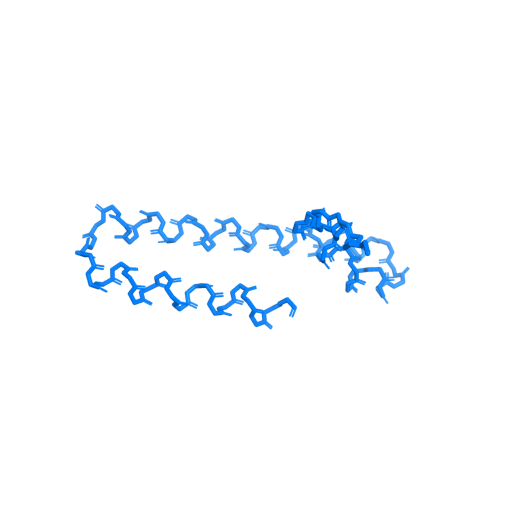1.874 7.008 -2.584 1.00 50.88 72 LEU A C 1
ATOM 553 O O . LEU A 1 72 ? 12.541 6.868 -1.536 1.00 50.88 72 LEU A O 1
#

Organism: Salmonella enterica (NCBI:txid28901)

Radius of gyration: 15.86 Å; chains: 1; bounding box: 31×41×39 Å

Secondary structure (DSSP, 8-state):
---------HHHHHHHHHTT---HHHHHHHHHHHHHHHHHHHHHHHHHHHHS-HHHHHHHHHHHHHHHHHT-

Sequence (72 aa):
MLTNANKINAVDVFTTGISMVNDKDTAILISDLMLRFGKELDESVAVVQSRCDEDEFKVYREAVGLIMGEML

Foldseek 3Di:
DDPDPPPCDVLNVLVVVLVVVPDPVVSVVSSVVLVVVLVVLVVVLVVCVVPHDPVSSVVSVVVSVVVNVVVD